Protein AF-A0A448X0Z0-F1 (afdb_monomer)

Sequence (114 aa):
MISYVPSAPSQVTVERAGPREVTVRWRAPKDDGGDEIIGYIVEMRECPDSTIQGEPVSRWIRVGPSLVRQSTSLRLTDLRPDMDLQFRVLAKNPVGSSEPSELTEWSKRIIKER

InterPro domains:
  IPR003961 Fibronectin type III [PF00041] (7-103)
  IPR003961 Fibronectin type III [PS50853] (8-114)
  IPR003961 Fibronectin type III [SM00060] (6-98)
  IPR003961 Fibronectin type III [cd00063] (6-106)
  IPR013783 Immunoglobulin-like fold [G3DSA:2.60.40.10] (5-113)
  IPR036116 Fibronectin type III superfamily [SSF49265] (4-105)
  IPR050964 Striated Muscle Structural and Regulatory Protein [PTHR13817] (6-106)

pLDDT: mean 86.92, std 13.8, range [37.25, 98.31]

Radius of gyration: 15.13 Å; Cα contacts (8 Å, |Δi|>4): 271; chains: 1; bounding box: 34×25×49 Å

Structure (mmCIF, N/CA/C/O backbone):
data_AF-A0A448X0Z0-F1
#
_entry.id   AF-A0A448X0Z0-F1
#
loop_
_atom_site.group_PDB
_atom_site.id
_atom_site.type_symbol
_atom_site.label_atom_id
_atom_site.label_alt_id
_atom_site.label_comp_id
_atom_site.label_asym_id
_atom_site.label_entity_id
_atom_site.label_seq_id
_atom_site.pdbx_PDB_ins_code
_atom_site.Cartn_x
_atom_site.Cartn_y
_atom_site.Cartn_z
_atom_site.occupancy
_atom_site.B_iso_or_equiv
_atom_site.auth_seq_id
_atom_site.auth_comp_id
_atom_site.auth_asym_id
_atom_site.auth_atom_id
_atom_site.pdbx_PDB_model_num
ATOM 1 N N . MET A 1 1 ? -18.642 0.533 24.339 1.00 71.31 1 MET A N 1
ATOM 2 C CA . MET A 1 1 ? -18.908 1.140 23.017 1.00 71.31 1 MET A CA 1
ATOM 3 C C . MET A 1 1 ? -18.930 0.016 21.996 1.00 71.31 1 MET A C 1
ATOM 5 O O . MET A 1 1 ? -18.286 -0.993 22.250 1.00 71.31 1 MET A O 1
ATOM 9 N N . ILE A 1 2 ? -19.730 0.127 20.935 1.00 87.56 2 ILE A N 1
ATOM 10 C CA . ILE A 1 2 ? -19.741 -0.865 19.850 1.00 87.56 2 ILE A CA 1
ATOM 11 C C . ILE A 1 2 ? -18.747 -0.377 18.800 1.00 87.56 2 ILE A C 1
ATOM 13 O O . ILE A 1 2 ? -18.917 0.730 18.295 1.00 87.56 2 ILE A O 1
ATOM 17 N N . SER A 1 3 ? -17.741 -1.191 18.499 1.00 94.31 3 SER A N 1
ATOM 18 C CA . SER A 1 3 ? -16.741 -0.903 17.470 1.00 94.31 3 SER A CA 1
ATOM 19 C C . SER A 1 3 ? -17.093 -1.601 16.156 1.00 94.31 3 SER A C 1
ATOM 21 O O . SER A 1 3 ? -17.754 -2.642 16.148 1.00 94.31 3 SER A O 1
ATOM 23 N N . TYR A 1 4 ? -16.636 -1.046 15.040 1.00 95.44 4 TYR A N 1
ATOM 24 C CA . TYR A 1 4 ? -16.836 -1.569 13.687 1.00 95.44 4 TYR A CA 1
ATOM 25 C C . TYR A 1 4 ? -15.513 -1.591 12.917 1.00 95.44 4 TYR A C 1
ATOM 27 O O . TYR A 1 4 ? -14.483 -1.171 13.434 1.00 95.44 4 TYR A O 1
ATOM 35 N N . VAL A 1 5 ? -15.501 -2.139 11.700 1.00 97.06 5 VAL A N 1
ATOM 36 C CA . VAL A 1 5 ? -14.294 -2.123 10.856 1.00 97.06 5 VAL A CA 1
ATOM 37 C C . VAL A 1 5 ? -13.934 -0.689 10.449 1.00 97.06 5 VAL A C 1
ATOM 39 O O . VAL A 1 5 ? -14.835 0.132 10.276 1.00 97.06 5 VAL A O 1
ATOM 42 N N . PRO A 1 6 ? -12.646 -0.366 10.256 1.00 97.25 6 PRO A N 1
ATOM 43 C CA . PRO A 1 6 ? -12.252 0.990 9.918 1.00 97.25 6 PRO A CA 1
ATOM 44 C C . PRO A 1 6 ? -12.697 1.363 8.502 1.00 97.25 6 PRO A C 1
ATOM 46 O O . PRO A 1 6 ? -12.962 0.505 7.656 1.00 97.25 6 PRO A O 1
ATOM 49 N N . SER A 1 7 ? -12.720 2.663 8.220 1.00 97.31 7 SER A N 1
ATOM 50 C CA . SER A 1 7 ? -12.845 3.158 6.845 1.00 97.31 7 SER A CA 1
ATOM 51 C C . SER A 1 7 ? -11.604 2.802 6.006 1.00 97.31 7 SER A C 1
ATOM 53 O O . SER A 1 7 ? -10.579 2.359 6.530 1.00 97.31 7 SER A O 1
ATOM 55 N N . ALA A 1 8 ? -11.693 2.944 4.682 1.00 97.44 8 ALA A N 1
ATOM 56 C CA . ALA A 1 8 ? -10.581 2.624 3.790 1.00 97.44 8 ALA A CA 1
ATOM 57 C C . ALA A 1 8 ? -9.420 3.638 3.930 1.00 97.44 8 ALA A C 1
ATOM 59 O O . ALA A 1 8 ? -9.661 4.840 4.100 1.00 97.44 8 ALA A O 1
ATOM 60 N N . PRO A 1 9 ? -8.153 3.195 3.816 1.00 97.06 9 PRO A N 1
ATOM 61 C CA . PRO A 1 9 ? -7.013 4.090 3.636 1.00 97.06 9 PRO A CA 1
ATOM 62 C C . PRO A 1 9 ? -7.179 4.984 2.403 1.00 97.06 9 PRO A C 1
ATOM 64 O O . PRO A 1 9 ? -7.812 4.602 1.418 1.00 97.06 9 PRO A O 1
ATOM 67 N N . SER A 1 10 ? -6.555 6.161 2.431 1.00 95.62 10 SER A N 1
ATOM 68 C CA . SER A 1 10 ? -6.658 7.150 1.349 1.00 95.62 10 SER A CA 1
ATOM 69 C C . SER A 1 10 ? -5.291 7.592 0.831 1.00 95.62 10 SER A C 1
ATOM 71 O O . SER A 1 10 ? -4.261 7.291 1.434 1.00 95.62 10 SER A O 1
ATOM 73 N N . GLN A 1 11 ? -5.282 8.316 -0.294 1.00 92.81 11 GLN A N 1
ATOM 74 C CA . GLN A 1 11 ? -4.076 8.885 -0.911 1.00 92.81 11 GLN A CA 1
ATOM 75 C C . GLN A 1 11 ? -2.947 7.862 -1.090 1.00 92.81 11 GLN A C 1
ATOM 77 O O . GLN A 1 11 ? -1.802 8.108 -0.704 1.00 92.81 11 GLN A O 1
ATOM 82 N N . VAL A 1 12 ? -3.282 6.696 -1.645 1.00 93.94 12 VAL A N 1
ATOM 83 C CA . VAL A 1 12 ? -2.279 5.670 -1.922 1.00 93.94 12 VAL A CA 1
ATOM 84 C C . VAL A 1 12 ? -1.419 6.125 -3.097 1.00 93.94 12 VAL A C 1
ATOM 86 O O . VAL A 1 12 ? -1.917 6.332 -4.201 1.00 93.94 12 VAL A O 1
ATOM 89 N N . THR A 1 13 ? -0.126 6.299 -2.854 1.00 91.81 13 THR A N 1
ATOM 90 C CA . THR A 1 13 ? 0.862 6.708 -3.851 1.00 91.81 13 THR A CA 1
ATOM 91 C C . THR A 1 13 ? 1.925 5.636 -4.018 1.00 91.81 13 THR A C 1
ATOM 93 O O . THR A 1 13 ? 2.254 4.896 -3.089 1.00 91.81 13 THR A O 1
ATOM 96 N N . VAL A 1 14 ? 2.445 5.535 -5.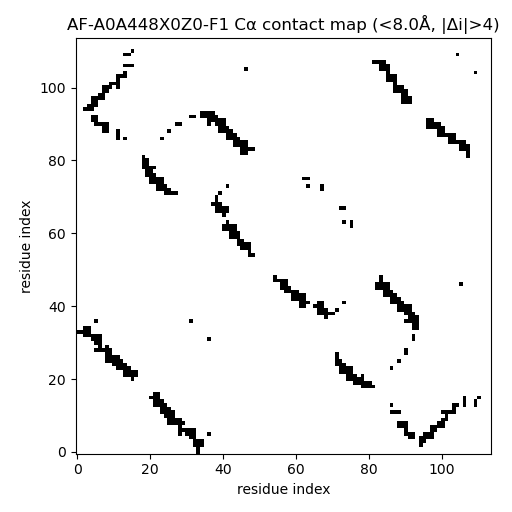238 1.00 90.94 14 VAL A N 1
ATOM 97 C CA . VAL A 1 14 ? 3.418 4.518 -5.631 1.00 90.94 14 VAL A CA 1
ATOM 98 C C . VAL A 1 14 ? 4.621 5.228 -6.222 1.00 90.94 14 VAL A C 1
ATOM 100 O O . VAL A 1 14 ? 4.494 5.989 -7.176 1.00 90.94 14 VAL A O 1
ATOM 103 N N . GLU A 1 15 ? 5.788 4.972 -5.653 1.00 88.88 15 GLU A N 1
ATOM 104 C CA . GLU A 1 15 ? 7.060 5.547 -6.066 1.00 88.88 15 GLU A CA 1
ATOM 105 C C . GLU A 1 15 ? 7.987 4.411 -6.510 1.00 88.88 15 GLU A C 1
ATOM 107 O O . GLU A 1 15 ? 8.293 3.511 -5.725 1.00 88.88 15 GLU A O 1
ATOM 112 N N . ARG A 1 16 ? 8.434 4.420 -7.771 1.00 83.81 16 ARG A N 1
ATOM 113 C CA . ARG A 1 16 ? 9.475 3.491 -8.231 1.00 83.81 16 ARG A CA 1
ATOM 114 C C . ARG A 1 16 ? 10.839 4.014 -7.802 1.00 83.81 16 ARG A C 1
ATOM 116 O O . ARG A 1 16 ? 11.316 5.001 -8.347 1.00 83.81 16 ARG A O 1
ATOM 123 N N . ALA A 1 17 ? 11.464 3.326 -6.853 1.00 82.19 17 ALA A N 1
ATOM 124 C CA . ALA A 1 17 ? 12.807 3.651 -6.377 1.00 82.19 17 ALA A CA 1
ATOM 125 C C . ALA A 1 17 ? 13.908 2.960 -7.208 1.00 82.19 17 ALA A C 1
ATOM 127 O O . ALA A 1 17 ? 15.060 3.386 -7.194 1.00 82.19 17 ALA A O 1
ATOM 128 N N . GLY A 1 18 ? 13.554 1.922 -7.975 1.00 83.00 18 GLY A N 1
ATOM 129 C CA . GLY A 1 18 ? 14.454 1.248 -8.907 1.00 83.00 18 GLY A CA 1
ATOM 130 C C . GLY A 1 18 ? 13.728 0.245 -9.814 1.00 83.00 18 GLY A C 1
ATOM 131 O O . GLY A 1 18 ? 12.518 0.051 -9.683 1.00 83.00 18 GLY A O 1
ATOM 132 N N . PRO A 1 19 ? 14.445 -0.445 -10.722 1.00 82.06 19 PRO A N 1
ATOM 133 C CA . PRO A 1 19 ? 13.839 -1.394 -11.665 1.00 82.06 19 PRO A CA 1
ATOM 134 C C . PRO A 1 19 ? 13.093 -2.550 -10.986 1.00 82.06 19 PRO A C 1
ATOM 136 O O . PRO A 1 19 ? 12.135 -3.083 -11.539 1.00 82.06 19 PRO A O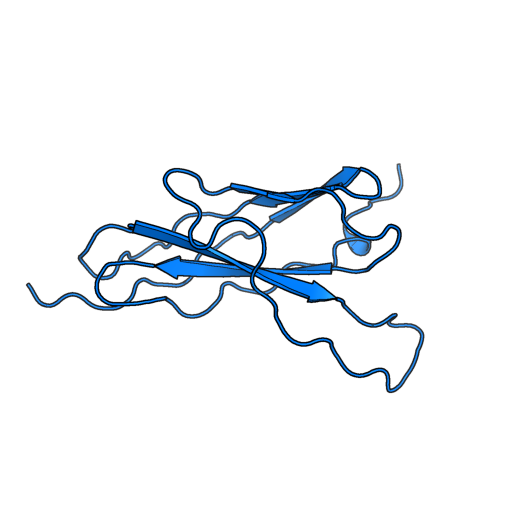 1
ATOM 139 N N . ARG A 1 20 ? 13.526 -2.921 -9.776 1.00 87.81 20 ARG A N 1
ATOM 140 C CA . ARG A 1 20 ? 12.992 -4.035 -8.977 1.00 87.81 20 ARG A CA 1
ATOM 141 C C . ARG A 1 20 ? 12.444 -3.587 -7.625 1.00 87.81 20 ARG A C 1
ATOM 143 O O . ARG A 1 20 ? 12.291 -4.403 -6.720 1.00 87.81 20 ARG A O 1
ATOM 150 N N . GLU A 1 21 ? 12.197 -2.289 -7.475 1.00 90.25 21 GLU A N 1
ATOM 151 C CA . GLU A 1 21 ? 11.882 -1.700 -6.184 1.00 90.25 21 GLU A CA 1
ATOM 152 C C . GLU A 1 21 ? 10.785 -0.642 -6.279 1.00 90.25 21 GLU A C 1
ATOM 154 O O . GLU A 1 21 ? 10.858 0.302 -7.073 1.00 90.25 21 GLU A O 1
ATOM 159 N N . VAL A 1 22 ? 9.779 -0.790 -5.421 1.00 91.75 22 VAL A N 1
ATOM 160 C CA . VAL A 1 22 ? 8.632 0.109 -5.327 1.00 91.75 22 VAL A CA 1
ATOM 161 C C . VAL A 1 22 ? 8.368 0.447 -3.868 1.00 91.75 22 VAL A C 1
ATOM 163 O O . VAL A 1 22 ? 8.320 -0.436 -3.017 1.00 91.75 22 VAL A O 1
ATOM 166 N N . THR A 1 23 ? 8.138 1.722 -3.583 1.00 93.50 23 THR A N 1
ATOM 167 C CA . THR A 1 23 ? 7.631 2.184 -2.293 1.00 93.50 23 THR A CA 1
ATOM 168 C C . THR A 1 23 ? 6.174 2.598 -2.443 1.00 93.50 23 THR A C 1
ATOM 170 O O . THR A 1 23 ? 5.848 3.483 -3.230 1.00 93.50 23 THR A O 1
ATOM 173 N N . VAL A 1 24 ? 5.294 1.961 -1.675 1.00 94.81 24 VAL A N 1
ATOM 174 C CA . VAL A 1 24 ? 3.876 2.315 -1.571 1.00 94.81 24 VAL A CA 1
ATOM 175 C C . VAL A 1 24 ? 3.687 3.136 -0.304 1.00 94.81 24 VAL A C 1
ATOM 177 O O . VAL A 1 24 ? 4.157 2.740 0.762 1.00 94.81 24 VAL A O 1
ATOM 180 N N . ARG A 1 25 ? 3.002 4.274 -0.398 1.00 96.25 25 ARG A N 1
ATOM 181 C CA . ARG A 1 25 ? 2.652 5.128 0.744 1.00 96.25 25 ARG A CA 1
ATOM 182 C C . ARG A 1 25 ? 1.153 5.364 0.757 1.00 96.25 25 ARG A C 1
ATOM 184 O O . ARG A 1 25 ? 0.523 5.356 -0.292 1.00 96.25 25 ARG A O 1
ATOM 191 N N . TRP A 1 26 ? 0.579 5.566 1.931 1.00 97.12 26 TRP A N 1
ATOM 192 C CA . TRP A 1 26 ? -0.844 5.850 2.096 1.00 97.12 26 TRP A CA 1
ATOM 193 C C . TRP A 1 26 ? -1.074 6.775 3.290 1.00 97.12 26 TRP A C 1
ATOM 195 O O . TRP A 1 26 ? -0.162 7.064 4.071 1.00 97.12 26 TRP A O 1
ATOM 205 N N . ARG A 1 27 ? -2.312 7.241 3.444 1.00 96.81 27 ARG A N 1
ATOM 206 C CA . ARG A 1 27 ? -2.806 7.866 4.669 1.00 96.81 27 ARG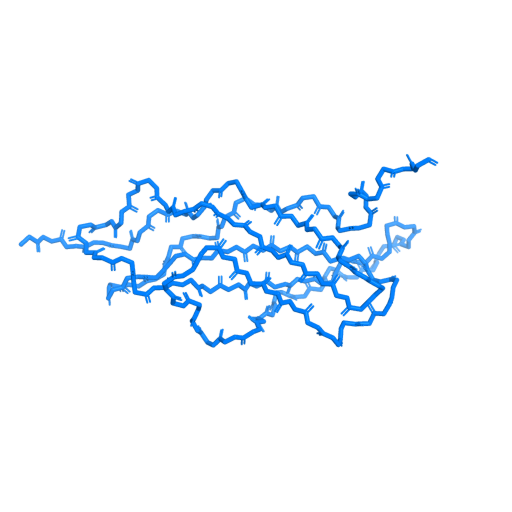 A CA 1
ATOM 207 C C . ARG A 1 27 ? -3.688 6.902 5.439 1.00 96.81 27 ARG A C 1
ATOM 209 O O . ARG A 1 27 ? -4.441 6.122 4.852 1.00 96.81 27 ARG A O 1
ATOM 216 N N . ALA A 1 28 ? -3.595 7.004 6.760 1.00 96.31 28 ALA A N 1
ATOM 217 C CA . ALA A 1 28 ? -4.506 6.338 7.673 1.00 96.31 28 ALA A CA 1
ATOM 218 C C . ALA A 1 28 ? -5.971 6.681 7.332 1.00 96.31 28 ALA A C 1
ATOM 220 O O . ALA A 1 28 ? -6.238 7.761 6.786 1.00 96.31 28 ALA A O 1
ATOM 221 N N . PRO A 1 29 ? -6.911 5.772 7.623 1.00 96.38 29 PRO A N 1
ATOM 222 C CA . PRO A 1 29 ? -8.328 6.043 7.444 1.00 96.38 29 PRO A CA 1
ATOM 223 C C . PRO A 1 29 ? -8.787 7.230 8.298 1.00 96.38 29 PRO A C 1
ATOM 225 O O . PRO A 1 29 ? -8.217 7.509 9.350 1.00 96.38 29 PRO A O 1
ATOM 228 N N . LYS A 1 30 ? -9.823 7.940 7.833 1.00 95.06 30 LYS A N 1
ATOM 229 C CA . LYS A 1 30 ? -10.410 9.071 8.575 1.00 95.06 30 LYS A CA 1
ATOM 230 C C . LYS A 1 30 ? -11.145 8.603 9.834 1.00 95.06 30 LYS A C 1
ATOM 232 O O . LYS A 1 30 ? -11.228 9.353 10.800 1.00 95.06 30 LYS A O 1
ATOM 237 N N . ASP A 1 31 ? -11.684 7.392 9.775 1.00 95.75 31 ASP A N 1
ATOM 238 C CA . ASP A 1 31 ? -12.441 6.743 10.838 1.00 95.75 31 ASP A CA 1
ATOM 239 C C . ASP A 1 31 ? -11.860 5.351 11.102 1.00 95.75 31 ASP A C 1
ATOM 241 O O . ASP A 1 31 ? -11.720 4.556 10.162 1.00 95.75 31 ASP A O 1
ATOM 245 N N . ASP A 1 32 ? -11.497 5.085 12.355 1.00 95.38 32 ASP A N 1
ATOM 246 C CA . ASP A 1 32 ? -10.906 3.830 12.823 1.00 95.38 32 ASP A CA 1
ATOM 247 C C . ASP A 1 32 ? -11.950 2.806 13.297 1.00 95.38 32 ASP A C 1
ATOM 249 O O . ASP A 1 32 ? -11.613 1.657 13.588 1.00 95.38 32 ASP A O 1
ATOM 253 N N . GLY A 1 33 ? -13.229 3.184 13.298 1.00 95.19 33 GLY A N 1
ATOM 254 C CA . GLY A 1 33 ? -14.313 2.316 13.727 1.00 95.19 33 GLY A CA 1
ATOM 255 C C . GLY A 1 33 ? -14.503 2.254 15.241 1.00 95.19 33 GLY A C 1
ATOM 256 O O . GLY A 1 33 ? -15.216 1.370 15.718 1.00 95.19 33 GLY A O 1
ATOM 257 N N . GLY A 1 34 ? -13.884 3.164 15.999 1.00 95.00 34 GLY A N 1
ATOM 258 C CA . GLY A 1 34 ? -13.981 3.233 17.458 1.00 95.00 34 GLY A CA 1
ATOM 259 C C . GLY A 1 34 ? -12.926 2.418 18.214 1.00 95.00 34 GLY A C 1
ATOM 260 O O . GLY A 1 34 ? -12.919 2.460 19.442 1.00 95.00 34 GLY A O 1
ATOM 261 N N . ASP A 1 35 ? -12.037 1.720 17.502 1.00 95.81 35 ASP A N 1
ATOM 262 C CA . ASP A 1 35 ? -10.858 1.034 18.042 1.00 95.81 35 ASP A CA 1
ATOM 263 C C . ASP A 1 35 ? -9.624 1.360 17.197 1.00 95.81 35 ASP A C 1
ATOM 265 O O . ASP A 1 35 ? -9.718 1.543 15.984 1.00 95.81 35 ASP A O 1
ATOM 269 N N . GLU A 1 36 ? -8.445 1.355 17.821 1.00 95.38 36 GLU A N 1
ATOM 270 C CA . GLU A 1 36 ? -7.207 1.729 17.140 1.00 95.38 36 GLU A CA 1
ATOM 271 C C . GLU A 1 36 ? -6.864 0.824 15.940 1.00 95.38 36 GLU A C 1
ATOM 273 O O . GLU A 1 36 ? -7.075 -0.397 15.928 1.00 95.38 36 GLU A O 1
ATOM 278 N N . ILE A 1 37 ? -6.249 1.428 14.921 1.00 97.19 37 ILE A N 1
ATOM 279 C CA . ILE A 1 37 ? -5.707 0.694 13.778 1.00 97.19 37 ILE A CA 1
ATOM 280 C C . ILE A 1 37 ? -4.478 -0.104 14.219 1.00 97.19 37 ILE A C 1
ATOM 282 O O . ILE A 1 37 ? -3.402 0.443 14.452 1.00 97.19 37 ILE A O 1
ATOM 286 N N . ILE A 1 38 ? -4.604 -1.430 14.232 1.00 97.31 38 ILE A N 1
ATOM 287 C CA . ILE A 1 38 ? -3.509 -2.344 14.579 1.00 97.31 38 ILE A CA 1
ATOM 288 C C . ILE A 1 38 ? -2.494 -2.516 13.438 1.00 97.31 38 ILE A C 1
ATOM 290 O O . ILE A 1 38 ? -1.390 -3.025 13.665 1.00 97.31 38 ILE A O 1
ATOM 294 N N . GLY A 1 39 ? -2.857 -2.112 12.216 1.00 97.75 39 GLY A N 1
ATOM 295 C CA . GLY A 1 39 ? -1.958 -1.992 11.068 1.00 97.75 39 GLY A CA 1
ATOM 296 C C . GLY A 1 39 ? -2.666 -2.093 9.715 1.00 97.75 39 GLY A C 1
ATOM 297 O O . GLY A 1 39 ? -3.889 -1.986 9.629 1.00 97.75 39 GLY A O 1
ATOM 298 N N . TYR A 1 40 ? -1.886 -2.312 8.656 1.00 98.31 40 TYR A N 1
ATOM 299 C CA . TYR A 1 40 ? -2.355 -2.268 7.268 1.00 98.31 40 TYR A CA 1
ATOM 300 C C . TYR A 1 40 ? -1.980 -3.517 6.476 1.00 98.31 40 TYR A C 1
ATOM 302 O O . TYR A 1 40 ? -0.902 -4.082 6.657 1.00 98.31 40 TYR A O 1
ATOM 310 N N . ILE A 1 41 ? -2.861 -3.926 5.568 1.00 98.19 41 ILE A N 1
ATOM 311 C CA . ILE A 1 41 ? -2.614 -4.995 4.599 1.00 98.19 41 ILE A CA 1
ATOM 312 C C . ILE A 1 41 ? -2.380 -4.332 3.248 1.00 98.19 41 ILE A C 1
ATOM 314 O O . ILE A 1 41 ? -3.223 -3.565 2.787 1.00 98.19 41 ILE A O 1
ATOM 318 N N . VAL A 1 42 ? -1.250 -4.634 2.613 1.00 97.12 42 VAL A N 1
ATOM 319 C CA . VAL A 1 42 ? -0.939 -4.150 1.266 1.00 97.12 42 VAL A CA 1
ATOM 320 C C . VAL A 1 42 ? -1.140 -5.293 0.287 1.00 97.12 42 VAL A C 1
ATOM 322 O O . VAL A 1 42 ? -0.609 -6.391 0.467 1.00 97.12 42 VAL A O 1
ATOM 325 N N . GLU A 1 43 ? -1.923 -5.033 -0.750 1.00 95.88 43 GLU A N 1
ATOM 326 C CA . GLU A 1 43 ? -2.143 -5.967 -1.840 1.00 95.88 43 GLU A CA 1
ATOM 327 C C . GLU A 1 43 ? -1.642 -5.375 -3.152 1.00 95.88 43 GLU A C 1
ATOM 329 O O . GLU A 1 43 ? -1.744 -4.174 -3.406 1.00 95.88 43 GLU A O 1
ATOM 334 N N . MET A 1 44 ? -1.098 -6.249 -3.987 1.00 92.50 44 MET A N 1
ATOM 335 C CA . MET A 1 44 ? -0.556 -5.941 -5.298 1.00 92.50 44 MET A CA 1
ATOM 336 C C . MET A 1 44 ? -1.232 -6.830 -6.332 1.00 92.50 44 MET A C 1
ATOM 338 O O . MET A 1 44 ? -1.533 -7.993 -6.061 1.00 92.50 44 MET A O 1
ATOM 342 N N . ARG A 1 45 ? -1.425 -6.303 -7.533 1.00 90.19 45 ARG A N 1
ATOM 343 C CA . ARG A 1 45 ? -1.663 -7.120 -8.718 1.00 90.19 45 ARG A CA 1
ATOM 344 C C . ARG A 1 45 ? -0.765 -6.668 -9.850 1.00 90.19 45 ARG A C 1
ATOM 346 O O . ARG A 1 45 ? -0.396 -5.498 -9.943 1.00 90.19 45 ARG A O 1
ATOM 353 N N . GLU A 1 46 ? -0.458 -7.614 -10.716 1.00 86.50 46 GLU A N 1
ATOM 354 C CA . GLU A 1 46 ? 0.193 -7.338 -11.986 1.00 86.50 46 GLU A CA 1
ATOM 355 C C . GLU A 1 46 ? -0.879 -6.877 -12.972 1.00 86.50 46 GLU A C 1
ATOM 357 O O . GLU A 1 46 ? -1.898 -7.547 -13.158 1.00 86.50 46 GLU A O 1
ATOM 362 N N . CYS A 1 47 ? -0.684 -5.711 -13.570 1.00 79.88 47 CYS A N 1
ATOM 363 C CA . CYS A 1 47 ? -1.514 -5.277 -14.673 1.00 79.88 47 CYS A CA 1
ATOM 364 C C . CYS A 1 47 ? -1.015 -5.983 -15.939 1.00 79.88 47 CYS A C 1
ATOM 366 O O . CYS A 1 47 ? 0.188 -5.922 -16.216 1.00 79.88 47 CYS A O 1
ATOM 368 N N . PRO A 1 48 ? -1.903 -6.645 -16.699 1.00 72.62 48 PRO A N 1
ATOM 369 C CA . PRO A 1 48 ? -1.538 -7.167 -18.005 1.00 72.62 48 PRO A CA 1
ATOM 370 C C . PRO A 1 48 ? -1.064 -6.022 -18.899 1.00 72.62 48 PRO A C 1
ATOM 372 O O . PRO A 1 48 ? -1.472 -4.867 -18.721 1.00 72.62 48 PRO A O 1
ATOM 375 N N . ASP A 1 49 ? -0.196 -6.344 -19.854 1.00 71.06 49 ASP A N 1
ATOM 376 C CA . ASP A 1 49 ? 0.234 -5.371 -20.846 1.00 71.06 49 ASP A CA 1
ATOM 377 C C . ASP A 1 49 ? -1.002 -4.855 -21.590 1.00 71.06 49 ASP A C 1
ATOM 379 O O . ASP A 1 49 ? -1.701 -5.605 -22.269 1.00 71.06 49 ASP A O 1
ATOM 383 N N . SER A 1 50 ? -1.284 -3.558 -21.446 1.00 63.84 50 SER A N 1
ATOM 384 C CA . SER A 1 50 ? -2.460 -2.933 -22.054 1.00 63.84 50 SER A CA 1
ATOM 385 C C . SER A 1 50 ? -2.475 -2.975 -23.579 1.00 63.84 50 SER A C 1
ATOM 387 O O . SER A 1 50 ? -3.506 -2.672 -24.176 1.00 63.84 50 SER A O 1
ATOM 389 N N . THR A 1 51 ? -1.349 -3.315 -24.210 1.00 63.53 51 THR A N 1
ATOM 390 C CA . THR A 1 51 ? -1.259 -3.523 -25.658 1.00 63.53 51 THR A CA 1
ATOM 391 C C . THR A 1 51 ? -1.783 -4.894 -26.089 1.00 63.53 51 THR A C 1
ATOM 393 O O . THR A 1 51 ? -2.144 -5.067 -27.253 1.00 63.53 51 THR A O 1
ATOM 396 N N . ILE A 1 52 ? -1.888 -5.854 -25.164 1.00 66.56 52 ILE A N 1
ATOM 397 C CA . ILE A 1 52 ? -2.339 -7.214 -25.447 1.00 66.56 52 ILE A CA 1
ATOM 398 C C . ILE A 1 52 ? -3.821 -7.334 -25.076 1.00 66.56 52 ILE A C 1
ATOM 400 O O . ILE A 1 52 ? -4.210 -7.403 -23.909 1.00 66.56 52 ILE A O 1
ATOM 404 N N . GLN A 1 53 ? -4.680 -7.340 -26.095 1.00 66.06 53 GLN A N 1
ATOM 405 C CA . GLN A 1 53 ? -6.122 -7.510 -25.917 1.00 66.06 53 GLN A CA 1
ATOM 406 C C . GLN A 1 53 ? -6.453 -8.930 -25.440 1.00 66.06 53 GLN A C 1
ATOM 408 O O . GLN A 1 53 ? -6.067 -9.907 -26.074 1.00 66.06 53 GLN A O 1
ATOM 413 N N . GLY A 1 54 ? -7.229 -9.036 -24.358 1.00 69.00 54 GLY A N 1
ATOM 414 C CA . GLY A 1 54 ? -7.750 -10.312 -23.854 1.00 69.00 54 GLY A CA 1
ATOM 415 C C . GLY A 1 54 ? -6.912 -10.981 -22.762 1.00 69.00 54 GLY A C 1
ATOM 416 O O . GLY A 1 54 ? -7.340 -12.011 -22.244 1.00 69.00 54 GLY A O 1
ATOM 417 N N . GLU A 1 55 ? -5.778 -10.398 -22.363 1.00 75.75 55 GLU A N 1
ATOM 418 C CA . GLU A 1 55 ? -5.003 -10.913 -21.232 1.00 75.75 55 GLU A CA 1
ATOM 419 C C . GLU A 1 55 ? -5.785 -10.766 -19.914 1.00 75.75 55 GLU A C 1
ATOM 421 O O . GLU A 1 55 ? -6.302 -9.682 -19.605 1.00 75.75 55 GLU A O 1
ATOM 426 N N . PRO A 1 56 ? -5.906 -11.844 -19.118 1.00 73.94 56 PRO A N 1
ATOM 427 C CA . PRO A 1 56 ? -6.659 -11.807 -17.879 1.00 73.94 56 PRO A CA 1
ATOM 428 C C . PRO A 1 56 ? -5.970 -10.901 -16.858 1.00 73.94 56 PRO A C 1
ATOM 430 O O . PRO A 1 56 ? -4.758 -10.946 -16.651 1.00 73.94 56 PRO A O 1
ATOM 433 N N . VAL A 1 57 ? -6.766 -10.094 -16.158 1.00 72.38 57 VAL A N 1
ATOM 434 C CA . VAL A 1 57 ? -6.252 -9.267 -15.066 1.00 72.38 57 VAL A CA 1
ATOM 435 C C . VAL A 1 57 ? -5.802 -10.169 -13.921 1.00 72.38 57 VAL A C 1
ATOM 437 O O . VAL A 1 57 ? -6.580 -10.991 -13.429 1.00 72.38 57 VAL A O 1
ATOM 440 N N . SER A 1 58 ? -4.565 -9.992 -13.457 1.00 82.31 58 SER A N 1
ATOM 441 C CA . SER A 1 58 ? -4.044 -10.788 -12.350 1.00 82.31 58 SER A CA 1
ATOM 442 C C . SER A 1 58 ? -4.843 -10.566 -11.068 1.00 82.31 58 SER A C 1
ATOM 444 O O . SER A 1 58 ? -5.297 -9.463 -10.743 1.00 82.31 58 SER A O 1
ATOM 446 N N . ARG A 1 59 ? -4.980 -11.649 -10.303 1.00 89.00 59 ARG A N 1
ATOM 447 C CA . ARG A 1 59 ? -5.551 -11.629 -8.954 1.00 89.00 59 ARG A CA 1
ATOM 448 C C . ARG A 1 59 ? -4.715 -10.761 -8.014 1.00 89.00 59 ARG A C 1
ATOM 450 O O . ARG A 1 59 ? -3.493 -10.702 -8.127 1.00 89.00 59 ARG A O 1
ATOM 457 N N . TRP A 1 60 ? -5.382 -10.154 -7.037 1.00 92.44 60 TRP A N 1
ATOM 458 C CA . TRP A 1 60 ? -4.713 -9.494 -5.920 1.00 92.44 60 TRP A CA 1
ATOM 459 C C . TRP A 1 60 ? -3.969 -10.518 -5.060 1.00 92.44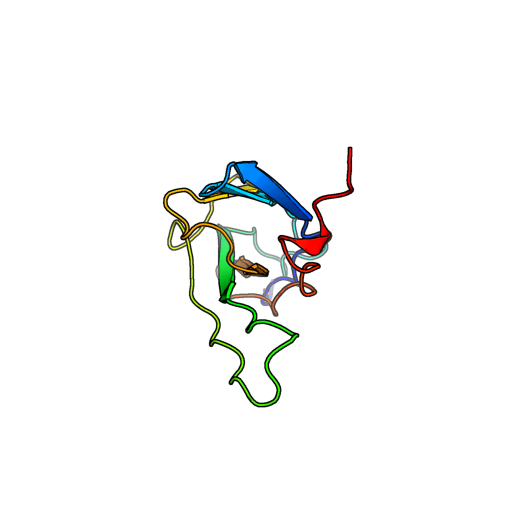 60 TRP A C 1
ATOM 461 O O . TRP A 1 60 ? -4.503 -11.583 -4.731 1.00 92.44 60 TRP A O 1
ATOM 471 N N . ILE A 1 61 ? -2.739 -10.179 -4.690 1.00 93.69 61 ILE A N 1
ATOM 472 C CA . ILE A 1 61 ? -1.907 -10.936 -3.758 1.00 93.69 61 ILE A CA 1
ATOM 473 C C . ILE A 1 61 ? -1.431 -10.017 -2.636 1.00 93.69 61 ILE A C 1
ATOM 475 O O . ILE A 1 61 ? -1.133 -8.847 -2.864 1.00 93.69 61 ILE A O 1
ATOM 479 N N . ARG A 1 62 ? -1.361 -10.541 -1.411 1.00 95.50 62 ARG A N 1
ATOM 480 C CA . ARG A 1 62 ? -0.792 -9.808 -0.273 1.00 95.50 62 ARG A CA 1
ATOM 481 C C . ARG A 1 62 ? 0.721 -9.751 -0.411 1.00 95.50 62 ARG A C 1
ATOM 483 O O . ARG A 1 62 ? 1.339 -10.756 -0.759 1.00 95.50 62 ARG A O 1
ATOM 490 N N . VAL A 1 63 ? 1.298 -8.591 -0.127 1.00 94.31 63 VAL A N 1
ATOM 491 C CA . VAL A 1 63 ? 2.736 -8.338 -0.268 1.00 94.31 63 VAL A CA 1
ATOM 492 C C . VAL A 1 63 ? 3.321 -7.742 1.007 1.00 94.31 63 VAL A C 1
ATOM 494 O O . VAL A 1 63 ? 2.649 -7.014 1.735 1.00 94.31 63 VAL A O 1
ATOM 497 N N . GLY A 1 64 ? 4.595 -8.045 1.263 1.00 93.62 64 GLY A N 1
ATOM 498 C CA . GLY A 1 64 ? 5.290 -7.624 2.478 1.00 93.62 64 GLY A CA 1
ATOM 499 C C . GLY A 1 64 ? 4.835 -8.388 3.731 1.00 93.62 64 GLY A C 1
ATOM 500 O O . GLY A 1 64 ? 4.419 -9.546 3.635 1.00 93.62 64 GLY A O 1
ATOM 501 N N . PRO A 1 65 ? 4.947 -7.774 4.923 1.00 94.56 65 PRO A N 1
ATOM 502 C CA . PRO A 1 65 ? 4.481 -8.370 6.172 1.00 94.56 65 PRO A CA 1
ATOM 503 C C . PRO A 1 65 ? 2.979 -8.678 6.149 1.00 94.56 65 PRO A C 1
ATOM 505 O O . PRO A 1 65 ? 2.204 -8.001 5.477 1.00 94.56 65 PRO A O 1
ATOM 508 N N . SER A 1 66 ? 2.538 -9.634 6.973 1.00 94.81 66 SER A N 1
ATOM 509 C CA . SER A 1 66 ? 1.105 -9.923 7.157 1.00 94.81 66 SER A CA 1
ATOM 510 C C . SER A 1 66 ? 0.302 -8.703 7.621 1.00 94.81 66 SER A C 1
ATOM 512 O O . SER A 1 66 ? -0.888 -8.597 7.320 1.00 94.81 66 SER A O 1
ATOM 514 N N . LEU A 1 67 ? 0.958 -7.794 8.348 1.00 95.50 67 LEU A N 1
ATOM 515 C CA . LEU A 1 67 ? 0.424 -6.504 8.742 1.00 95.50 67 LEU A CA 1
ATOM 516 C C . LEU A 1 67 ? 1.557 -5.482 8.881 1.00 95.50 67 LEU A C 1
ATOM 518 O O . LEU A 1 67 ? 2.480 -5.677 9.674 1.00 95.50 67 LEU A O 1
ATOM 522 N N . VAL A 1 68 ? 1.477 -4.376 8.146 1.00 97.06 68 VAL A N 1
ATOM 523 C CA . VAL A 1 68 ? 2.378 -3.232 8.314 1.00 97.06 68 VAL A CA 1
ATOM 524 C C . VAL A 1 68 ? 1.921 -2.449 9.540 1.00 97.06 68 VAL A C 1
ATOM 526 O O . VAL A 1 68 ? 0.828 -1.882 9.550 1.00 97.06 68 VAL A O 1
ATOM 529 N N . ARG A 1 69 ? 2.734 -2.455 10.597 1.00 95.81 69 ARG A N 1
ATOM 530 C CA . ARG A 1 69 ? 2.432 -1.794 11.874 1.00 95.81 69 ARG A CA 1
ATOM 531 C C . ARG A 1 69 ? 3.187 -0.475 11.977 1.00 95.81 69 ARG A C 1
ATOM 533 O O . ARG A 1 69 ? 4.30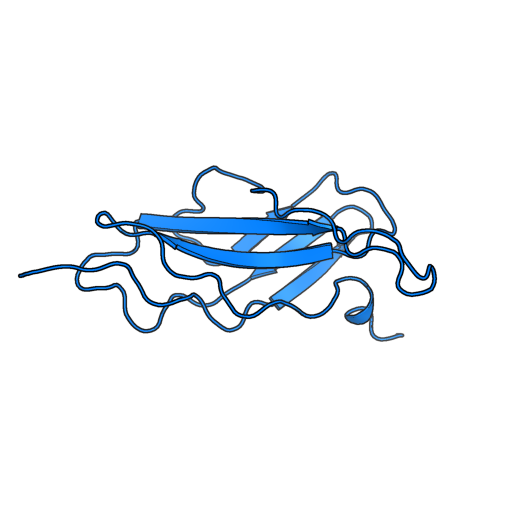2 -0.379 11.480 1.00 95.81 69 ARG A O 1
ATOM 540 N N . GLN A 1 70 ? 2.587 0.513 12.645 1.00 87.69 70 GLN A N 1
ATOM 541 C CA . GLN A 1 70 ? 3.226 1.788 13.029 1.00 87.69 70 GLN A CA 1
ATOM 542 C C . GLN A 1 70 ? 3.772 2.649 11.868 1.00 87.69 70 GLN A C 1
ATOM 544 O O . GLN A 1 70 ? 4.413 3.667 12.102 1.00 87.69 70 GLN A O 1
ATOM 549 N N . SER A 1 71 ? 3.507 2.274 10.616 1.00 93.75 71 SER A N 1
ATOM 550 C CA . SER A 1 71 ? 3.936 2.987 9.414 1.00 93.75 71 SER A CA 1
ATOM 551 C C . SER A 1 71 ? 2.800 3.009 8.399 1.00 93.75 71 SER A C 1
ATOM 553 O O . SER A 1 71 ? 2.016 2.061 8.310 1.00 93.75 71 SER A O 1
ATOM 555 N N . THR A 1 72 ? 2.734 4.078 7.608 1.00 96.69 72 THR A N 1
ATOM 556 C CA . THR A 1 72 ? 1.839 4.197 6.448 1.00 96.69 72 THR A CA 1
ATOM 557 C C . THR A 1 72 ? 2.611 4.125 5.129 1.00 96.69 72 THR A C 1
ATOM 559 O O . THR A 1 72 ? 2.296 4.798 4.145 1.00 96.69 72 THR A O 1
ATOM 562 N N . SER A 1 73 ? 3.682 3.330 5.126 1.00 96.44 73 SER A N 1
ATOM 563 C CA . SER A 1 73 ? 4.498 3.059 3.949 1.00 96.44 73 SER A CA 1
ATOM 564 C C . SER A 1 73 ? 5.074 1.646 3.974 1.00 96.44 73 SER A C 1
ATOM 566 O O . SER A 1 73 ? 5.366 1.098 5.040 1.00 96.44 73 SER A O 1
ATOM 568 N N . LEU A 1 74 ? 5.247 1.069 2.786 1.00 96.44 74 LEU A N 1
ATOM 569 C CA . LEU A 1 74 ? 5.869 -0.231 2.572 1.00 96.44 74 LEU A CA 1
ATOM 570 C C . LEU A 1 74 ? 6.786 -0.170 1.352 1.00 96.44 74 LEU A C 1
ATOM 572 O O . LEU A 1 74 ? 6.350 0.157 0.249 1.00 96.44 74 LEU A O 1
ATOM 576 N N . ARG A 1 75 ? 8.050 -0.534 1.559 1.00 94.88 75 ARG A N 1
ATOM 577 C CA . ARG A 1 75 ? 9.037 -0.724 0.497 1.00 94.88 75 ARG A CA 1
ATOM 578 C C . ARG A 1 75 ? 9.063 -2.197 0.102 1.00 94.88 75 ARG A C 1
ATOM 580 O O . ARG A 1 75 ? 9.244 -3.059 0.959 1.00 94.88 75 ARG A O 1
ATOM 587 N N . LEU A 1 76 ? 8.872 -2.468 -1.182 1.00 93.56 76 LEU A N 1
ATOM 588 C CA . LEU A 1 76 ? 8.934 -3.791 -1.790 1.00 93.56 76 LEU A CA 1
ATOM 589 C C . LEU A 1 76 ? 10.175 -3.874 -2.672 1.00 93.56 76 LEU A C 1
ATOM 591 O O . LEU A 1 76 ? 10.395 -3.006 -3.518 1.00 93.56 76 LEU A O 1
ATOM 595 N N . THR A 1 77 ? 10.960 -4.925 -2.473 1.00 91.12 77 THR A N 1
ATOM 596 C CA . THR A 1 77 ? 12.153 -5.257 -3.257 1.00 91.12 77 THR A CA 1
ATOM 597 C C . THR A 1 77 ? 11.911 -6.528 -4.065 1.00 91.12 77 THR A C 1
ATOM 599 O O . THR A 1 77 ? 10.850 -7.146 -3.965 1.00 91.12 77 THR A O 1
ATOM 602 N N . ASP A 1 78 ? 12.897 -6.910 -4.879 1.00 89.12 78 ASP A N 1
ATOM 603 C CA . ASP A 1 78 ? 12.911 -8.176 -5.624 1.00 89.12 78 ASP A CA 1
ATOM 604 C C . ASP A 1 78 ? 11.726 -8.350 -6.585 1.00 89.12 78 ASP A C 1
ATOM 606 O O . ASP A 1 78 ? 11.341 -9.459 -6.956 1.00 89.12 78 ASP A O 1
ATOM 610 N N . LEU A 1 79 ? 11.166 -7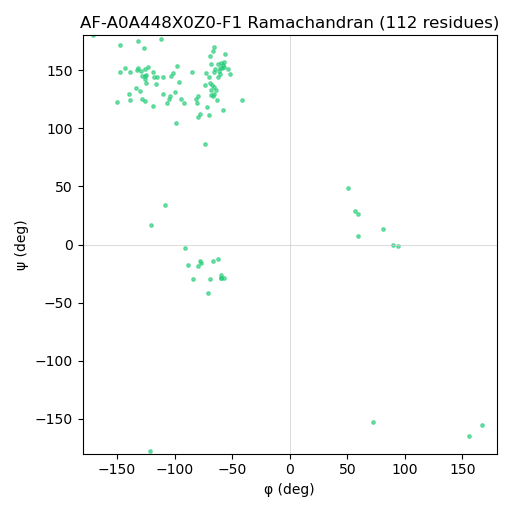.228 -7.038 1.00 86.69 79 LEU A N 1
ATOM 611 C CA . LEU A 1 79 ? 10.120 -7.213 -8.048 1.00 86.69 79 LEU A CA 1
ATOM 612 C C . LEU A 1 79 ? 10.716 -7.564 -9.411 1.00 86.69 79 LEU A C 1
ATOM 614 O O . LEU A 1 79 ? 11.858 -7.220 -9.731 1.00 86.69 79 LEU A O 1
ATOM 618 N N . ARG A 1 80 ? 9.921 -8.220 -10.255 1.00 82.94 80 ARG A N 1
ATOM 619 C CA . ARG A 1 80 ? 10.304 -8.429 -11.651 1.00 82.94 80 ARG A CA 1
ATOM 620 C C . ARG A 1 80 ? 10.407 -7.065 -12.360 1.00 82.94 80 ARG A C 1
ATOM 622 O O . ARG A 1 80 ? 9.514 -6.226 -12.188 1.00 82.94 80 ARG A O 1
ATOM 629 N N . PRO A 1 81 ? 11.490 -6.828 -13.124 1.00 78.25 81 PRO A N 1
ATOM 630 C CA . PRO A 1 81 ? 11.635 -5.598 -13.889 1.00 78.25 81 PRO A CA 1
ATOM 631 C C . PRO A 1 81 ? 10.525 -5.488 -14.938 1.00 78.25 81 PRO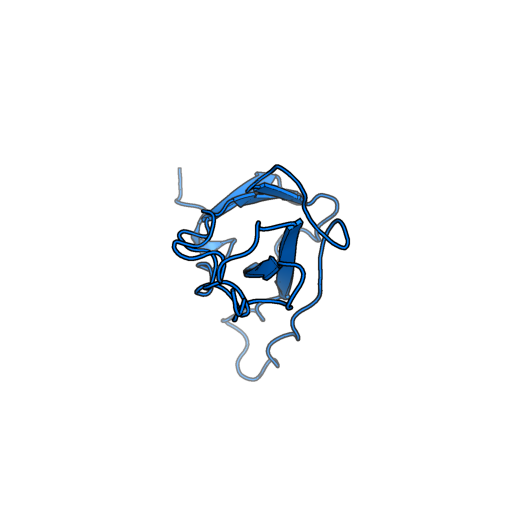 A C 1
ATOM 633 O O . PRO A 1 81 ? 9.942 -6.492 -15.342 1.00 78.25 81 PRO A O 1
ATOM 636 N N . ASP A 1 82 ? 10.222 -4.255 -15.342 1.00 74.56 82 ASP A N 1
ATOM 637 C CA . ASP A 1 82 ? 9.303 -3.948 -16.445 1.00 74.56 82 ASP A CA 1
ATOM 638 C C . ASP A 1 82 ? 7.889 -4.526 -16.318 1.00 74.56 82 ASP A C 1
ATOM 640 O O . ASP A 1 82 ? 7.184 -4.715 -17.308 1.00 74.56 82 ASP A O 1
ATOM 644 N N . MET A 1 83 ? 7.409 -4.725 -15.093 1.00 77.00 83 MET A N 1
ATOM 645 C CA . MET A 1 83 ? 6.007 -5.053 -14.845 1.00 77.00 83 MET A CA 1
ATOM 646 C C . MET A 1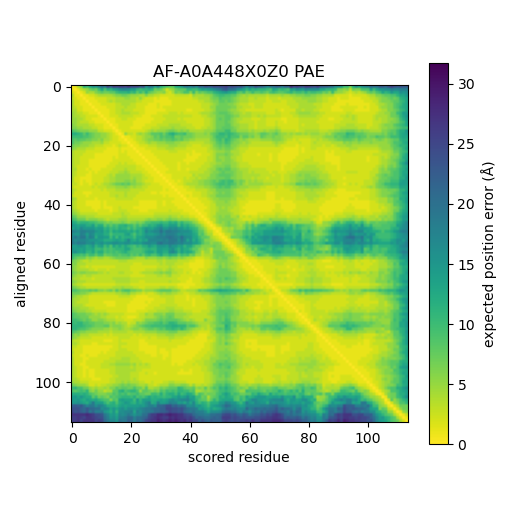 83 ? 5.176 -3.835 -14.489 1.00 77.00 83 MET A C 1
ATOM 648 O O . MET A 1 83 ? 5.616 -2.992 -13.713 1.00 77.00 83 MET A O 1
ATOM 652 N N . ASP A 1 84 ? 3.957 -3.755 -15.009 1.00 82.38 84 ASP A N 1
ATOM 653 C CA . ASP A 1 84 ? 2.975 -2.809 -14.504 1.00 82.38 84 ASP A CA 1
ATOM 654 C C . ASP A 1 84 ? 2.329 -3.380 -13.250 1.00 82.38 84 ASP A C 1
ATOM 656 O O . ASP A 1 84 ? 1.782 -4.476 -13.250 1.00 82.38 84 ASP A O 1
ATOM 660 N N . LEU A 1 85 ? 2.442 -2.644 -12.153 1.00 86.50 85 LEU A N 1
ATOM 661 C CA . LEU A 1 85 ? 1.889 -3.016 -10.865 1.00 86.50 85 LEU A CA 1
ATOM 662 C C . LEU A 1 85 ? 0.810 -2.021 -10.471 1.00 86.50 85 LEU A C 1
ATOM 664 O O . LEU A 1 85 ? 0.936 -0.815 -10.712 1.00 86.50 85 LEU A O 1
ATOM 668 N N . GLN A 1 86 ? -0.216 -2.541 -9.816 1.00 90.06 86 GLN A N 1
ATOM 669 C CA . GLN A 1 86 ? -1.222 -1.749 -9.133 1.00 90.06 86 GLN A CA 1
ATOM 670 C C . GLN A 1 86 ? -1.330 -2.205 -7.687 1.00 90.06 86 GLN A C 1
ATOM 672 O O . GLN A 1 86 ? -1.190 -3.394 -7.390 1.00 90.06 86 GLN A O 1
ATOM 677 N N . PHE A 1 87 ? -1.594 -1.251 -6.802 1.00 93.56 87 PHE A N 1
ATOM 678 C CA . PHE A 1 87 ? -1.662 -1.488 -5.370 1.00 93.56 87 PHE A CA 1
ATOM 679 C C . PHE A 1 87 ? -3.009 -1.052 -4.807 1.00 93.56 87 PHE A C 1
ATOM 681 O O . PHE A 1 87 ? -3.671 -0.158 -5.340 1.00 93.56 87 PHE A O 1
ATOM 688 N N . ARG A 1 88 ? -3.393 -1.698 -3.709 1.00 96.12 88 ARG A N 1
ATOM 689 C CA . ARG A 1 88 ? -4.468 -1.260 -2.819 1.00 96.12 88 ARG A CA 1
ATOM 690 C C . ARG A 1 88 ? -4.086 -1.569 -1.379 1.00 96.12 88 ARG A C 1
ATOM 692 O O . ARG A 1 88 ? -3.335 -2.512 -1.120 1.00 96.12 88 ARG A O 1
ATOM 699 N N . VAL A 1 89 ? -4.597 -0.779 -0.445 1.00 97.56 89 VAL A N 1
ATOM 700 C CA . VAL A 1 89 ? -4.282 -0.912 0.982 1.00 97.56 89 VAL A CA 1
ATOM 701 C C . VAL A 1 89 ? -5.573 -1.056 1.777 1.00 97.56 89 VAL A C 1
ATOM 703 O O . VAL A 1 89 ? -6.548 -0.369 1.494 1.00 97.56 89 VAL A O 1
ATOM 706 N N . LEU A 1 90 ? -5.580 -1.942 2.770 1.00 98.12 90 LEU A N 1
ATOM 707 C CA . LEU A 1 90 ? -6.683 -2.129 3.710 1.00 98.12 90 LEU A CA 1
ATOM 708 C C . LEU A 1 90 ? -6.202 -1.758 5.116 1.00 98.12 90 LEU A C 1
ATOM 710 O O . LEU A 1 90 ? -5.096 -2.132 5.511 1.00 98.12 90 LEU A O 1
ATOM 714 N N . ALA A 1 91 ? -7.030 -1.057 5.884 1.00 98.00 91 ALA A N 1
ATOM 715 C CA . ALA A 1 91 ? -6.799 -0.824 7.304 1.00 98.00 91 ALA A CA 1
ATOM 716 C C . ALA A 1 91 ? -7.340 -2.005 8.119 1.00 98.00 91 ALA A C 1
ATOM 718 O O . ALA A 1 91 ? -8.317 -2.643 7.728 1.00 98.00 91 ALA A O 1
ATOM 719 N N . LYS A 1 92 ? -6.710 -2.318 9.252 1.00 97.69 92 LYS A N 1
ATOM 720 C CA . LYS A 1 92 ? -7.156 -3.376 10.160 1.00 97.69 92 LYS A CA 1
ATOM 721 C C . LYS A 1 92 ? -7.224 -2.859 11.590 1.00 97.69 92 LYS A C 1
ATOM 723 O O . LYS A 1 92 ? -6.248 -2.297 12.080 1.00 97.69 92 LYS A O 1
ATOM 728 N N . ASN A 1 93 ? -8.330 -3.138 12.264 1.00 96.69 93 ASN A N 1
ATOM 729 C CA . ASN A 1 93 ? -8.501 -2.988 13.708 1.00 96.69 93 ASN A CA 1
ATOM 730 C C . ASN A 1 93 ? -8.876 -4.366 14.324 1.00 96.69 93 ASN A C 1
ATOM 732 O O . ASN A 1 93 ? -8.892 -5.372 13.597 1.00 96.69 93 ASN A O 1
ATOM 736 N N . PRO A 1 94 ? -9.133 -4.472 15.642 1.00 97.19 94 PRO A N 1
ATOM 737 C CA . PRO A 1 94 ? -9.536 -5.732 16.273 1.00 97.19 94 PRO A CA 1
ATOM 738 C C . PRO A 1 94 ? -10.840 -6.327 15.722 1.00 97.19 94 PRO A C 1
ATOM 740 O O . PRO A 1 94 ? -10.981 -7.548 15.706 1.00 97.19 94 PRO A O 1
ATOM 743 N N . VAL A 1 95 ? -11.764 -5.490 15.235 1.00 96.81 95 VAL A N 1
ATOM 744 C CA . VAL A 1 95 ? -13.038 -5.934 14.646 1.00 96.81 95 VAL A CA 1
ATOM 745 C C . VAL A 1 95 ? -12.813 -6.609 13.296 1.00 96.81 95 VAL A C 1
ATOM 747 O O . VAL A 1 95 ? -13.413 -7.642 13.003 1.00 96.81 95 VAL A O 1
ATOM 750 N N . GLY A 1 96 ? -11.934 -6.055 12.460 1.00 96.50 96 GLY A N 1
ATOM 751 C CA . GLY A 1 96 ? -11.677 -6.614 11.142 1.00 96.50 96 GLY A CA 1
ATOM 752 C C . GLY A 1 96 ? -10.888 -5.697 10.221 1.00 96.50 96 GLY A C 1
ATOM 753 O O . GLY A 1 96 ? -10.094 -4.867 10.658 1.00 96.50 96 GLY A O 1
ATOM 754 N N . SER A 1 97 ? -11.064 -5.914 8.921 1.00 97.75 97 SER A N 1
ATOM 755 C CA . SER A 1 97 ? -10.397 -5.152 7.867 1.00 97.75 97 SER A CA 1
ATOM 756 C C . SER A 1 97 ? -11.397 -4.261 7.138 1.00 97.75 97 SER A C 1
ATOM 758 O O . SER A 1 97 ? -12.541 -4.664 6.945 1.00 97.75 97 SER A O 1
ATOM 760 N N . SER A 1 98 ? -10.951 -3.070 6.744 1.00 97.56 98 SER A N 1
ATOM 761 C CA . SER A 1 98 ? -11.722 -2.146 5.914 1.00 97.56 98 SER A CA 1
ATOM 762 C C . SER A 1 98 ? -11.960 -2.705 4.512 1.00 97.56 98 SER A C 1
ATOM 764 O O . SER A 1 98 ? -11.287 -3.643 4.073 1.00 97.56 98 SER A O 1
ATOM 766 N N . GLU A 1 99 ? -12.818 -2.025 3.755 1.00 96.81 99 GLU A N 1
ATOM 767 C CA . GLU A 1 99 ? -12.750 -2.074 2.294 1.00 96.81 99 GLU A CA 1
ATOM 768 C C . GLU A 1 99 ? -11.364 -1.614 1.789 1.00 96.81 99 GLU A C 1
ATOM 770 O O . GLU A 1 99 ? -10.667 -0.854 2.483 1.00 96.81 99 GLU A O 1
ATOM 775 N N . PRO A 1 100 ? -10.923 -2.056 0.598 1.00 95.12 100 PRO A N 1
ATOM 776 C CA . PRO A 1 100 ? -9.679 -1.579 0.011 1.00 95.12 100 PRO A CA 1
ATOM 777 C C . PRO A 1 100 ? -9.726 -0.092 -0.338 1.00 95.12 100 PRO A C 1
ATOM 779 O O . PRO A 1 100 ? -10.773 0.450 -0.684 1.00 95.12 100 PRO A O 1
ATOM 782 N N . SER A 1 101 ? -8.560 0.549 -0.303 1.00 94.56 101 SER A N 1
ATOM 783 C CA . SER A 1 101 ? -8.370 1.895 -0.837 1.00 94.56 101 SER A CA 1
ATOM 784 C C . SER A 1 101 ? -8.773 1.987 -2.309 1.00 94.56 101 SER A C 1
ATOM 786 O O . SER A 1 101 ? -8.799 0.985 -3.033 1.00 94.56 101 SER A O 1
ATOM 788 N N . GLU A 1 102 ? -8.950 3.219 -2.787 1.00 88.31 102 GLU A N 1
ATOM 789 C CA . GLU A 1 102 ? -8.931 3.483 -4.223 1.00 88.31 102 GLU A CA 1
ATOM 790 C C . GLU A 1 102 ? -7.666 2.895 -4.861 1.00 88.31 102 GLU A C 1
ATOM 792 O O . GLU A 1 102 ? -6.600 2.796 -4.235 1.00 88.31 102 GLU A O 1
ATOM 797 N N . LEU A 1 103 ? -7.821 2.449 -6.105 1.00 80.81 103 LEU A N 1
ATOM 798 C CA . LEU A 1 103 ? -6.736 1.844 -6.855 1.00 80.81 103 LEU A CA 1
ATOM 799 C C . LEU A 1 103 ? -5.696 2.903 -7.205 1.00 80.81 103 LEU A C 1
ATOM 801 O O . LEU A 1 103 ? -6.039 4.004 -7.628 1.00 80.81 103 LEU A O 1
ATOM 805 N N . THR A 1 104 ? -4.419 2.548 -7.090 1.00 79.31 104 THR A N 1
ATOM 806 C CA . THR A 1 104 ? -3.349 3.427 -7.566 1.00 79.31 104 THR A CA 1
ATOM 807 C C . THR A 1 104 ? -3.363 3.522 -9.091 1.00 79.31 104 THR A C 1
ATOM 809 O O . THR A 1 104 ? -3.757 2.577 -9.786 1.00 79.31 104 THR A O 1
ATOM 812 N N . GLU A 1 105 ? -2.825 4.617 -9.625 1.00 73.56 105 GLU A N 1
ATOM 813 C CA . GLU A 1 105 ? -2.373 4.653 -11.018 1.00 73.56 105 GLU A CA 1
ATOM 814 C C . GLU A 1 105 ? -1.334 3.549 -11.280 1.00 73.56 105 GLU A C 1
ATOM 816 O O . GLU A 1 105 ? -0.688 3.030 -10.358 1.00 73.56 105 GLU A O 1
ATOM 821 N N . TRP A 1 106 ? -1.185 3.154 -12.544 1.00 68.06 106 TRP A N 1
ATOM 822 C CA . TRP A 1 106 ? -0.265 2.078 -12.917 1.00 68.06 106 TRP A CA 1
ATOM 823 C C . TRP A 1 106 ? 1.190 2.492 -12.713 1.00 68.06 106 TRP A C 1
ATOM 825 O O . TRP A 1 106 ? 1.619 3.550 -13.172 1.00 68.06 106 TRP A O 1
ATOM 835 N N . SER A 1 107 ? 1.980 1.620 -12.080 1.00 64.50 107 SER A N 1
ATOM 836 C CA . SER A 1 107 ? 3.329 1.972 -11.620 1.00 64.50 107 SER A CA 1
ATOM 837 C C . SER A 1 107 ? 4.310 2.429 -12.715 1.00 64.50 107 SER A C 1
ATOM 839 O O . SER A 1 107 ? 5.241 3.155 -12.376 1.00 64.50 107 SER A O 1
ATOM 841 N N . LYS A 1 108 ? 4.159 2.030 -13.996 1.00 59.81 108 LYS A N 1
ATOM 842 C CA . LYS A 1 108 ? 5.021 2.558 -15.075 1.00 59.81 108 LYS A CA 1
ATOM 843 C C . LYS A 1 108 ? 4.538 3.892 -15.628 1.00 59.81 108 LYS A C 1
ATOM 845 O O . LYS A 1 108 ? 5.369 4.701 -16.016 1.00 59.81 108 LYS A O 1
ATOM 850 N N . ARG A 1 109 ? 3.229 4.171 -15.613 1.00 55.19 109 ARG A N 1
ATOM 851 C CA . ARG A 1 109 ? 2.681 5.476 -16.039 1.00 55.19 109 ARG A CA 1
ATOM 852 C C . ARG A 1 109 ? 3.080 6.620 -15.099 1.00 55.19 109 ARG A C 1
ATOM 854 O O . ARG A 1 109 ? 2.946 7.782 -15.457 1.00 55.19 109 ARG A O 1
ATOM 861 N N . ILE A 1 110 ? 3.585 6.290 -13.908 1.00 51.81 110 ILE A N 1
ATOM 862 C CA . ILE A 1 110 ? 4.119 7.251 -12.934 1.00 51.81 110 ILE A CA 1
ATOM 863 C C . ILE A 1 110 ? 5.539 7.720 -13.314 1.00 51.81 110 ILE A C 1
ATOM 865 O O . ILE A 1 110 ? 5.996 8.748 -12.811 1.00 51.81 110 ILE A O 1
ATOM 869 N N . ILE A 1 111 ? 6.228 7.044 -14.244 1.00 50.44 111 ILE A N 1
ATOM 870 C CA . ILE A 1 111 ? 7.478 7.547 -14.826 1.00 50.44 111 ILE A CA 1
ATOM 871 C C . ILE A 1 111 ? 7.112 8.695 -15.777 1.00 50.44 111 ILE A C 1
ATOM 873 O O . ILE A 1 111 ? 6.902 8.488 -16.967 1.00 50.44 111 ILE A O 1
ATOM 877 N N . LYS A 1 112 ? 7.005 9.920 -15.250 1.00 38.91 112 LYS A N 1
ATOM 878 C CA . LYS A 1 112 ? 7.106 11.111 -16.096 1.00 38.91 112 LYS A CA 1
ATOM 879 C C . LYS A 1 112 ? 8.508 11.123 -16.696 1.00 38.91 112 LYS A C 1
ATOM 881 O O . LYS A 1 112 ? 9.487 11.066 -15.950 1.00 38.91 112 LYS A O 1
ATOM 886 N N . GLU A 1 113 ? 8.568 11.174 -18.022 1.00 37.25 113 GLU A N 1
ATOM 887 C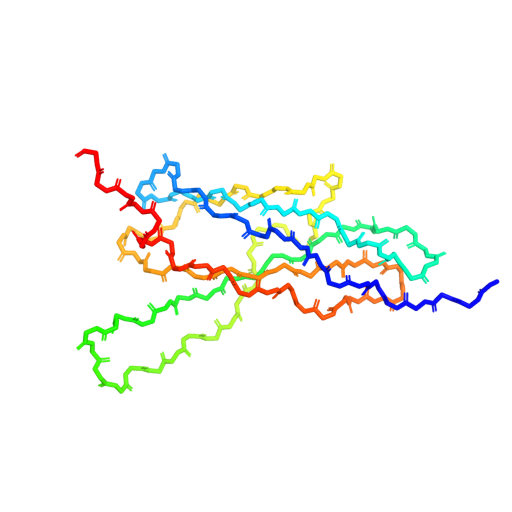 CA . GLU A 1 113 ? 9.769 11.490 -18.791 1.00 37.25 113 GLU A CA 1
ATOM 888 C C . GLU A 1 113 ? 10.528 12.640 -18.111 1.00 37.25 113 GLU A C 1
ATOM 890 O O . GLU A 1 113 ? 9.946 13.684 -17.796 1.00 37.25 113 GLU A O 1
ATOM 895 N N . ARG A 1 114 ? 11.806 12.395 -17.805 1.00 40.03 114 ARG A N 1
ATOM 896 C CA . ARG A 1 114 ? 12.765 13.459 -17.510 1.00 40.03 114 ARG A CA 1
ATOM 897 C C . ARG A 1 114 ? 13.208 14.110 -18.807 1.00 40.03 114 ARG A C 1
ATOM 899 O O . ARG A 1 114 ? 13.386 13.352 -19.785 1.00 40.03 114 ARG A O 1
#

Foldseek 3Di:
DDFDAAAAWEDWDWDAPDQFKIKIFTHDGPGRRPFDFQFKWKWKWWAPDPVDPPDDTGDIDTDDDPGHGPGRMDMGGRHHGPTWMKMWMWTAGPNGIHDIYDIYDTNVVVPDDD

Organism: NCBI:txid117903

Mean predicted aligned error: 5.83 Å

Secondary structure (DSSP, 8-state):
----PPPPPEEEEEEEEETTEEEEEEEPPS--TTS---EEEEEEEEEPPTTSTTPPPPPPEE-SSSSB-S-SEEEE-SPPTT-EEEEEEEEE-SS-BPPPPPPPPPTTTT----

Solvent-accessible surface area (backbone atoms only — not comparable to full-atom values): 6445 Å² total; per-residue (Å²): 134,88,64,44,49,17,41,39,25,40,78,55,44,75,43,75,81,47,73,32,27,40,35,40,35,43,39,77,40,95,42,43,27,85,44,70,70,70,25,31,39,42,32,36,24,50,49,52,61,87,87,51,86,85,61,72,73,49,68,78,39,81,48,84,59,92,54,42,54,101,53,55,62,50,80,46,69,87,44,70,62,93,59,37,36,34,43,36,35,23,29,26,26,93,75,32,60,22,56,63,21,71,73,38,74,50,54,58,77,65,62,69,84,127

Nearest PDB structures (foldseek):
  8bxr-assembly1_A  TM=9.252E-01  e=2.462E-08  Homo sapiens
  1uen-assembly1_A  TM=7.294E-01  e=4.221E-05  Homo sapiens
  6pyh-assembly1_D  TM=7.774E-01  e=5.540E-03  Mus musculus
  8xjs-assembly1_A  TM=6.926E-01  e=2.272E-03  Homo sapiens
  1zlg-assembly1_A  TM=6.639E-01  e=6.867E-02  Homo sapiens